Protein AF-A0A242DAW4-F1 (afdb_monomer)

Secondary structure (DSSP, 8-state):
-HHHHHHHSTT---SEEEEEEEEESSSTT-EEEEEEEEETTEEEEEE-SSS---EEEE-SEEEEEEETTEEEEEEE-SS-EEEEEEETS-HHHHHHHHHHHTT-

Mean predicted aligned error: 7.81 Å

Radius of gyration: 12.68 Å; Cα contacts (8 Å, |Δi|>4): 214; chains: 1; bounding box: 29×30×36 Å

Nearest PDB st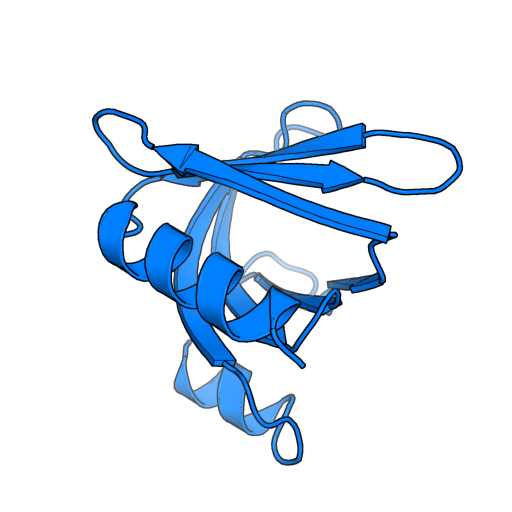ructures (foldseek):
  2da0-assembly1_A  TM=6.770E-01  e=6.279E-03  Homo sapiens
  5c79-assembly2_B  TM=6.053E-01  e=7.782E-03  Mus musculus
  5c6r-assembly1_A  TM=6.008E-01  e=2.044E-02  Mus musculus
  5wg3-assembly1_A  TM=5.451E-01  e=9.645E-03  Homo sapiens
  5wg4-assembly1_A  TM=5.292E-01  e=1.018E-02  Homo sapiens

Solvent-accessible surface area (backbone atoms only — not comparable to full-atom values): 5777 Å² total; per-residue (Å²): 109,66,69,57,51,48,66,72,45,74,87,62,78,55,63,38,71,52,65,26,38,39,43,44,79,84,63,72,90,52,68,42,60,24,37,37,34,35,40,54,43,33,42,39,38,45,44,77,56,101,61,81,57,75,45,76,44,79,31,80,42,66,48,74,44,73,48,98,62,9,26,36,36,40,38,32,48,98,90,49,75,51,58,42,40,28,39,76,29,62,32,68,61,52,46,54,30,45,60,58,22,76,73,112

Structure (mmCIF, N/CA/C/O backbone):
data_AF-A0A242DAW4-F1
#
_entry.id   AF-A0A242DAW4-F1
#
loop_
_atom_site.group_PDB
_atom_site.id
_atom_site.type_symbol
_atom_site.label_atom_id
_atom_site.label_alt_id
_atom_site.label_comp_id
_atom_site.label_asym_id
_atom_site.label_entity_id
_atom_site.label_seq_id
_atom_site.pdbx_PDB_ins_code
_atom_site.Cartn_x
_atom_site.Cartn_y
_atom_site.Cartn_z
_atom_site.occupancy
_atom_site.B_iso_or_equiv
_atom_site.auth_seq_id
_atom_site.auth_comp_id
_atom_site.auth_asym_id
_atom_site.auth_atom_id
_atom_site.pdbx_PDB_model_num
ATOM 1 N N . MET A 1 1 ? 4.229 15.302 -9.591 1.00 64.25 1 MET A N 1
ATOM 2 C CA . MET A 1 1 ? 3.340 14.139 -9.354 1.00 64.25 1 MET A CA 1
ATOM 3 C C . MET A 1 1 ? 2.843 14.114 -7.917 1.00 64.25 1 MET A C 1
ATOM 5 O O . MET A 1 1 ? 1.639 14.176 -7.730 1.00 64.25 1 MET A O 1
ATOM 9 N N . PHE A 1 2 ? 3.740 14.117 -6.928 1.00 65.06 2 PHE A N 1
ATOM 10 C CA . PHE A 1 2 ? 3.368 14.194 -5.511 1.00 65.06 2 PHE A CA 1
ATOM 11 C C . PHE A 1 2 ? 2.507 15.424 -5.168 1.00 65.06 2 PHE A C 1
ATOM 13 O O . PHE A 1 2 ? 1.453 15.272 -4.572 1.00 65.06 2 PHE A O 1
ATOM 20 N N . ASN A 1 3 ? 2.843 16.615 -5.679 1.00 68.50 3 ASN A N 1
ATOM 21 C CA . ASN A 1 3 ? 2.000 17.807 -5.476 1.00 68.50 3 ASN A CA 1
ATOM 22 C C . ASN A 1 3 ? 0.565 17.630 -6.005 1.00 68.50 3 ASN A C 1
ATOM 24 O O . ASN A 1 3 ? -0.378 18.053 -5.350 1.00 68.50 3 ASN A O 1
ATOM 28 N N . ARG A 1 4 ? 0.379 16.938 -7.143 1.00 71.38 4 ARG A N 1
ATOM 29 C CA . ARG A 1 4 ? -0.968 16.607 -7.650 1.00 71.38 4 ARG A CA 1
ATOM 30 C C . ARG A 1 4 ? -1.683 15.592 -6.755 1.00 71.38 4 ARG A C 1
ATOM 32 O O . ARG A 1 4 ? -2.894 15.677 -6.614 1.00 71.38 4 ARG A O 1
ATOM 39 N N . PHE A 1 5 ? -0.954 14.650 -6.155 1.00 68.81 5 PHE A N 1
ATOM 40 C CA . PHE A 1 5 ? -1.503 13.694 -5.190 1.00 68.81 5 PHE A CA 1
ATOM 41 C C . PHE A 1 5 ? -2.025 14.408 -3.935 1.00 68.81 5 PHE A C 1
ATOM 43 O O . PHE A 1 5 ? -3.179 14.214 -3.565 1.00 68.81 5 PHE A O 1
ATOM 50 N N . VAL A 1 6 ? -1.231 15.314 -3.358 1.00 69.50 6 VAL A N 1
ATOM 51 C CA . VAL A 1 6 ? -1.642 16.126 -2.199 1.00 69.50 6 VAL A CA 1
ATOM 52 C C . VAL A 1 6 ? -2.830 17.034 -2.544 1.00 69.50 6 VAL A C 1
ATOM 54 O O . VAL A 1 6 ? -3.785 17.101 -1.780 1.00 69.50 6 VAL A O 1
ATOM 57 N N . GLN A 1 7 ? -2.833 17.662 -3.725 1.00 73.25 7 GLN A N 1
ATOM 58 C CA . GLN A 1 7 ? -3.964 18.473 -4.207 1.00 73.25 7 GLN A CA 1
ATOM 59 C C . GLN A 1 7 ? -5.243 17.663 -4.452 1.00 73.25 7 GLN A C 1
ATOM 61 O O . GLN A 1 7 ? -6.335 18.203 -4.324 1.00 73.25 7 GLN A O 1
ATOM 66 N N . THR A 1 8 ? -5.120 16.385 -4.820 1.00 71.56 8 THR A N 1
ATOM 67 C CA . THR A 1 8 ? -6.273 15.496 -5.032 1.00 71.56 8 THR A CA 1
ATOM 68 C C . THR A 1 8 ? -6.909 15.089 -3.703 1.00 71.56 8 THR A C 1
ATOM 70 O O . THR A 1 8 ? -8.126 14.955 -3.615 1.00 71.56 8 THR A O 1
ATOM 73 N N . PHE A 1 9 ? -6.099 14.923 -2.656 1.00 69.38 9 PHE A N 1
ATOM 74 C CA .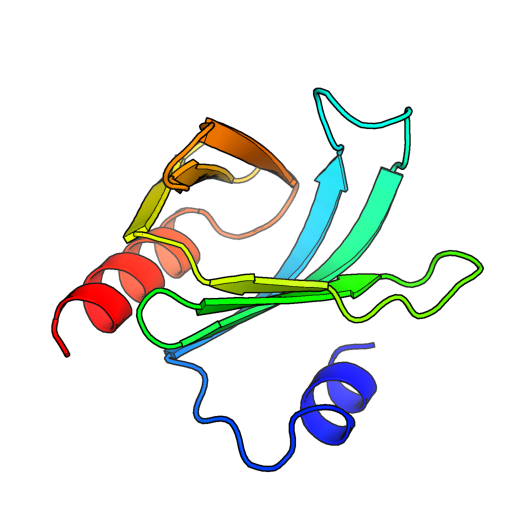 PHE A 1 9 ? -6.550 14.490 -1.335 1.00 69.38 9 PHE A CA 1
ATOM 75 C C . PHE A 1 9 ? -6.247 15.543 -0.255 1.00 69.38 9 PHE A C 1
ATOM 77 O O . PHE A 1 9 ? -5.606 15.229 0.750 1.00 69.38 9 PHE A O 1
ATOM 84 N N . PRO A 1 10 ? -6.724 16.794 -0.410 1.00 66.69 10 PRO A N 1
ATOM 85 C CA . PRO A 1 10 ? -6.253 17.931 0.383 1.00 66.69 10 PRO A CA 1
ATOM 86 C C . PRO A 1 10 ? -6.677 17.869 1.857 1.00 66.69 10 PRO A C 1
ATOM 88 O O . PRO A 1 10 ? -6.100 18.559 2.688 1.00 66.69 10 PRO A O 1
ATOM 91 N N . LYS A 1 11 ? -7.686 17.052 2.189 1.00 73.19 11 LYS A N 1
ATOM 92 C CA . LYS A 1 11 ? -8.216 16.873 3.553 1.00 73.19 11 LYS A CA 1
ATOM 93 C C . LYS A 1 11 ? -7.785 15.558 4.214 1.00 73.19 11 LYS A C 1
ATOM 95 O O . LYS A 1 11 ? -8.279 15.230 5.288 1.00 73.19 11 LYS A O 1
ATOM 100 N N . THR A 1 12 ? -6.918 14.774 3.569 1.00 70.25 12 THR A N 1
ATOM 101 C CA . THR A 1 12 ? -6.518 13.460 4.094 1.00 70.25 12 THR A CA 1
ATOM 102 C C . THR A 1 12 ? -5.222 13.575 4.882 1.00 70.25 12 THR A C 1
ATOM 104 O O . THR A 1 12 ? -4.178 13.915 4.330 1.00 70.25 12 THR A O 1
ATOM 107 N N . ASN A 1 13 ? -5.270 13.228 6.169 1.00 73.88 13 ASN A N 1
ATOM 108 C CA . ASN A 1 13 ? -4.067 13.060 6.978 1.00 73.88 13 ASN A CA 1
ATOM 109 C C . ASN A 1 13 ? -3.458 11.688 6.689 1.00 73.88 13 ASN A C 1
ATOM 111 O O . ASN A 1 13 ? -3.860 10.665 7.253 1.00 73.88 13 ASN A O 1
ATOM 115 N N . PHE A 1 14 ? -2.497 11.670 5.772 1.00 73.44 14 PHE A N 1
ATOM 116 C CA . PHE A 1 14 ? -1.708 10.480 5.497 1.00 73.44 14 PHE A CA 1
ATOM 117 C C . PHE A 1 14 ? -0.746 10.217 6.652 1.00 73.44 14 PHE A C 1
ATOM 119 O O . PHE A 1 14 ? 0.010 11.099 7.051 1.00 73.44 14 PHE A O 1
ATOM 126 N N . SER A 1 15 ? -0.728 8.981 7.148 1.00 71.00 15 SER A N 1
ATOM 127 C CA . SER A 1 15 ? 0.358 8.505 8.007 1.00 71.00 15 SER A CA 1
ATOM 128 C C . SER A 1 15 ? 1.674 8.467 7.230 1.00 71.00 15 SER A C 1
ATOM 130 O O . SER A 1 15 ? 2.739 8.660 7.802 1.00 71.00 15 SER A O 1
ATOM 132 N N . PHE A 1 16 ? 1.598 8.237 5.915 1.00 74.69 16 PHE A N 1
ATOM 133 C CA . PHE A 1 16 ? 2.742 8.269 5.013 1.00 74.69 16 PHE A CA 1
ATOM 134 C C . PHE A 1 16 ? 2.285 8.383 3.563 1.00 74.69 16 PHE A C 1
ATOM 136 O O . PHE A 1 16 ? 1.268 7.798 3.185 1.00 74.69 16 PHE A O 1
ATOM 143 N N . ALA A 1 17 ? 3.054 9.091 2.740 1.00 73.62 17 ALA A N 1
ATOM 144 C CA . ALA A 1 17 ? 2.840 9.150 1.303 1.00 73.62 17 ALA A CA 1
ATOM 145 C C . ALA A 1 17 ? 4.179 9.068 0.562 1.00 73.62 17 ALA A C 1
ATOM 147 O O . ALA A 1 17 ? 5.176 9.638 0.999 1.00 73.62 17 ALA A O 1
ATOM 148 N N . PHE A 1 18 ? 4.210 8.345 -0.554 1.00 71.00 18 PHE A N 1
ATOM 149 C CA . PHE A 1 18 ? 5.435 8.069 -1.307 1.00 71.00 18 PHE A CA 1
ATOM 150 C C . PHE A 1 18 ? 5.140 7.830 -2.787 1.00 71.00 18 PHE A C 1
ATOM 152 O O . PHE A 1 18 ? 3.997 7.629 -3.192 1.00 71.00 18 PHE A O 1
ATOM 159 N N . ILE A 1 19 ? 6.182 7.836 -3.615 1.00 69.75 19 ILE A N 1
ATOM 160 C CA . ILE A 1 19 ? 6.095 7.450 -5.026 1.00 69.75 19 ILE A CA 1
ATOM 161 C C . ILE A 1 19 ? 6.708 6.058 -5.173 1.00 69.75 19 ILE A C 1
ATOM 163 O O . ILE A 1 19 ? 7.814 5.819 -4.701 1.00 69.75 19 ILE A O 1
ATOM 167 N N . GLY A 1 20 ? 5.998 5.145 -5.830 1.00 68.12 20 GLY A N 1
ATOM 168 C CA . GLY A 1 20 ? 6.481 3.801 -6.127 1.00 68.12 20 GLY A CA 1
ATOM 169 C C . GLY A 1 20 ? 6.175 3.396 -7.563 1.00 68.12 20 GLY A C 1
ATOM 170 O O . GLY A 1 20 ? 5.238 3.897 -8.190 1.00 68.12 20 GLY A O 1
ATOM 171 N N . PHE A 1 21 ? 6.959 2.463 -8.095 1.00 68.00 21 PHE A N 1
ATOM 172 C CA . PHE A 1 21 ? 6.651 1.848 -9.382 1.00 68.00 21 PHE A CA 1
ATOM 173 C C . PHE A 1 21 ? 5.644 0.711 -9.168 1.00 68.00 21 PHE A C 1
ATOM 175 O O . PHE A 1 21 ? 5.963 -0.265 -8.490 1.00 68.00 21 PHE A O 1
ATOM 182 N N . HIS A 1 22 ? 4.422 0.863 -9.691 1.00 67.94 22 HIS A N 1
ATOM 183 C CA . HIS A 1 22 ? 3.350 -0.130 -9.569 1.00 67.94 22 HIS A CA 1
ATOM 184 C C . HIS A 1 22 ? 3.528 -1.206 -10.641 1.00 67.94 22 HIS A C 1
ATOM 186 O O . HIS A 1 22 ? 3.599 -0.869 -11.820 1.00 67.94 22 HIS A O 1
ATOM 192 N N . LYS A 1 23 ? 3.526 -2.485 -10.250 1.00 62.03 23 LYS A N 1
ATOM 193 C CA . LYS A 1 23 ? 3.289 -3.618 -11.160 1.00 62.03 23 LYS A CA 1
ATOM 194 C C . LYS A 1 23 ? 2.192 -4.519 -10.592 1.00 62.03 23 LYS A C 1
ATOM 196 O O . LYS A 1 23 ? 2.443 -5.248 -9.629 1.00 62.03 23 LYS A O 1
ATOM 201 N N . TYR A 1 24 ? 0.987 -4.446 -11.163 1.00 57.03 24 TYR A N 1
ATOM 2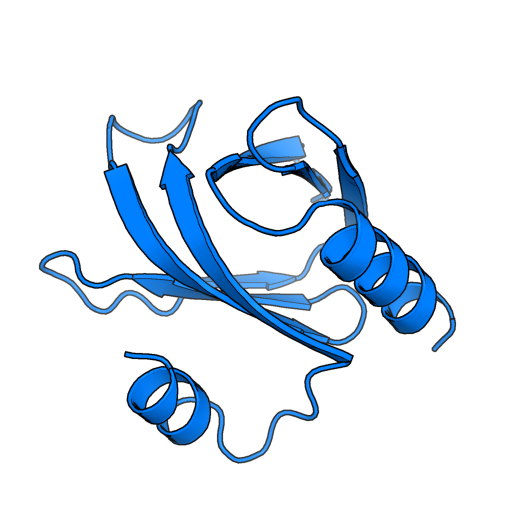02 C CA . TYR A 1 24 ? -0.119 -5.333 -10.794 1.00 57.03 24 TYR A CA 1
ATOM 203 C C . TYR A 1 24 ? 0.223 -6.753 -11.246 1.00 57.03 24 TYR A C 1
ATOM 205 O O . TYR A 1 24 ? 0.521 -6.980 -12.419 1.00 57.03 24 TYR A O 1
ATOM 213 N N . VAL A 1 25 ? 0.212 -7.709 -10.314 1.00 51.66 25 VAL A N 1
ATOM 214 C CA . VAL A 1 25 ? 0.539 -9.112 -10.625 1.00 51.66 25 VAL A CA 1
ATOM 215 C C . VAL A 1 25 ? -0.665 -9.842 -11.241 1.00 51.66 25 VAL A C 1
ATOM 217 O O . VAL A 1 25 ? -0.460 -10.716 -12.075 1.00 51.66 25 VAL A O 1
ATOM 220 N N . SER A 1 26 ? -1.903 -9.461 -10.896 1.00 45.53 26 SER A N 1
ATOM 221 C CA . SER A 1 26 ? -3.136 -10.117 -11.374 1.00 45.53 26 SER A CA 1
ATOM 222 C C . SER A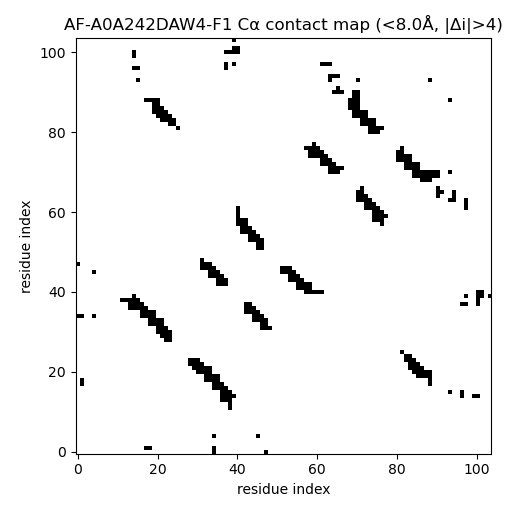 1 26 ? -3.903 -9.328 -12.445 1.00 45.53 26 SER A C 1
ATOM 224 O O . SER A 1 26 ? -4.450 -9.915 -13.375 1.00 45.53 26 SER A O 1
ATOM 226 N N . LEU A 1 27 ? -3.927 -7.995 -12.363 1.00 43.66 27 LEU A N 1
ATOM 227 C CA . LEU A 1 27 ? -4.742 -7.147 -13.237 1.00 43.66 27 LEU A CA 1
ATOM 228 C C . LEU A 1 27 ? -3.877 -6.472 -14.311 1.00 43.66 27 LEU A C 1
ATOM 230 O O . LEU A 1 27 ? -3.276 -5.426 -14.097 1.00 43.66 27 LEU A O 1
ATOM 234 N N . LYS A 1 28 ? -3.838 -7.103 -15.492 1.00 48.31 28 LYS A N 1
ATOM 235 C CA . LYS A 1 28 ? -3.476 -6.508 -16.793 1.00 48.31 28 LYS A CA 1
ATOM 236 C C . LYS A 1 28 ? -2.200 -5.655 -16.816 1.00 48.31 28 LYS A C 1
ATOM 238 O O . LYS A 1 28 ? -2.353 -4.452 -16.894 1.00 48.31 28 LYS A O 1
ATOM 243 N N . LYS A 1 29 ? -0.986 -6.237 -16.848 1.00 50.16 29 LYS A N 1
ATOM 244 C CA . LYS A 1 29 ? 0.304 -5.647 -17.338 1.00 50.16 29 LYS A CA 1
ATOM 245 C C . LYS A 1 29 ? 0.456 -4.098 -17.279 1.00 50.16 29 LYS A C 1
ATOM 247 O O . LYS A 1 29 ? 1.035 -3.495 -18.179 1.00 50.16 29 LYS A O 1
ATOM 252 N N . GLN A 1 30 ? -0.083 -3.440 -16.257 1.00 53.50 30 GLN A N 1
ATOM 253 C CA . GLN A 1 30 ? -0.150 -1.989 -16.153 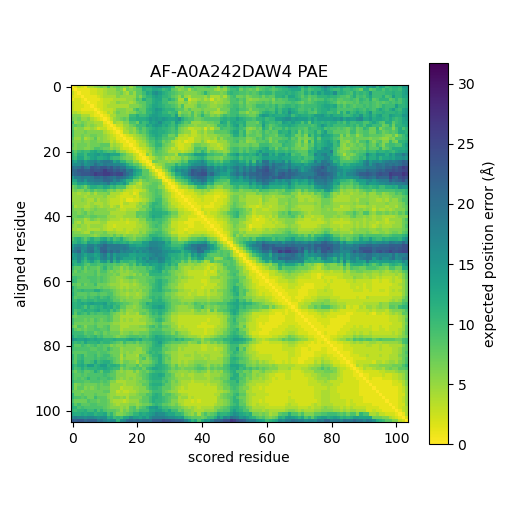1.00 53.50 30 GLN A CA 1
ATOM 254 C C . GLN A 1 30 ? 0.957 -1.612 -15.192 1.00 53.50 30 GLN A C 1
ATOM 256 O O . GLN A 1 30 ? 0.852 -1.778 -13.976 1.00 53.50 30 GLN A O 1
ATOM 261 N N . GLU A 1 31 ? 2.068 -1.213 -15.797 1.00 60.28 31 GLU A N 1
ATOM 262 C CA . GLU A 1 31 ? 3.254 -0.738 -15.112 1.00 60.28 31 GLU A CA 1
ATOM 263 C C . GLU A 1 31 ? 3.290 0.786 -15.188 1.00 60.28 31 GLU A C 1
ATOM 265 O O . GLU A 1 31 ? 3.058 1.381 -16.245 1.00 60.28 31 GLU A O 1
ATOM 270 N N . GLY A 1 32 ? 3.557 1.440 -14.060 1.00 68.38 32 GLY A N 1
ATOM 271 C CA . GLY A 1 32 ? 3.618 2.893 -14.044 1.00 68.38 32 GLY A CA 1
ATOM 272 C C . GLY A 1 32 ? 3.976 3.494 -12.696 1.00 68.38 32 GLY A C 1
ATOM 273 O O . GLY A 1 32 ? 3.665 2.955 -11.630 1.00 68.38 32 GLY A O 1
ATOM 274 N N . LEU A 1 33 ? 4.609 4.665 -12.758 1.00 73.06 33 LEU A N 1
ATOM 275 C CA . LEU A 1 33 ? 4.873 5.491 -11.588 1.00 73.06 33 LEU A CA 1
ATOM 276 C C . LEU A 1 33 ? 3.536 5.867 -10.934 1.00 73.06 33 LEU A C 1
ATOM 278 O O . LEU A 1 33 ? 2.664 6.452 -11.585 1.00 73.06 33 LEU A O 1
ATOM 282 N N . THR A 1 34 ? 3.385 5.518 -9.658 1.00 76.12 34 THR A N 1
ATOM 283 C CA . THR A 1 34 ? 2.164 5.720 -8.871 1.00 76.12 34 THR A CA 1
ATOM 284 C C . THR A 1 34 ? 2.528 6.376 -7.541 1.00 76.12 34 THR A C 1
ATOM 286 O O . THR A 1 34 ? 3.469 5.960 -6.871 1.00 76.12 34 THR A O 1
ATOM 289 N N . ALA A 1 35 ? 1.823 7.444 -7.180 1.00 79.00 35 ALA A N 1
ATOM 290 C CA . ALA A 1 35 ? 1.910 8.051 -5.862 1.00 79.00 35 ALA A CA 1
ATOM 291 C C . ALA A 1 35 ? 0.913 7.344 -4.950 1.00 79.00 35 ALA A C 1
ATOM 293 O O . ALA A 1 35 ? -0.233 7.141 -5.350 1.00 79.00 35 ALA A O 1
ATOM 294 N N . TYR A 1 36 ? 1.352 6.977 -3.756 1.00 79.56 36 TYR A N 1
ATOM 295 C CA . TYR A 1 36 ? 0.539 6.305 -2.761 1.00 79.56 36 TYR A CA 1
ATOM 296 C C . TYR A 1 36 ? 0.456 7.126 -1.490 1.00 79.56 36 TYR A C 1
ATOM 298 O O . TYR A 1 36 ? 1.411 7.814 -1.132 1.00 79.56 36 TYR A O 1
ATOM 306 N N . GLY A 1 37 ? -0.655 6.982 -0.781 1.00 82.62 37 GLY A N 1
ATOM 307 C CA . GLY A 1 37 ? -0.823 7.452 0.586 1.00 82.62 37 GLY A CA 1
ATOM 308 C C . GLY A 1 37 ? -1.501 6.383 1.425 1.00 82.62 37 GLY A C 1
ATOM 309 O O . GLY A 1 37 ? -2.399 5.696 0.945 1.00 82.62 37 GLY A O 1
ATOM 310 N N . ILE A 1 38 ? -1.060 6.235 2.668 1.00 82.12 38 ILE A N 1
ATOM 311 C CA . ILE A 1 38 ? -1.630 5.304 3.643 1.00 82.12 38 ILE A CA 1
ATOM 312 C C . ILE A 1 38 ? -2.281 6.131 4.751 1.00 82.12 38 ILE A C 1
ATOM 314 O O . ILE A 1 38 ? -1.659 7.054 5.282 1.00 82.12 38 ILE A O 1
ATOM 318 N N . SER A 1 39 ? -3.523 5.804 5.101 1.00 81.81 39 SER A N 1
ATOM 319 C CA . SER A 1 39 ? -4.230 6.381 6.249 1.00 81.81 39 SER A CA 1
ATOM 320 C C . SER A 1 39 ? -5.081 5.294 6.907 1.00 81.81 39 SER A C 1
ATOM 322 O O . SER A 1 39 ? -6.070 4.846 6.327 1.00 81.81 39 SER A O 1
ATOM 324 N N . GLY A 1 40 ? -4.655 4.807 8.077 1.00 81.12 40 GLY A N 1
ATOM 325 C CA . GLY A 1 40 ? -5.237 3.605 8.686 1.00 81.12 40 GLY A CA 1
ATOM 326 C C . GLY A 1 40 ? -5.189 2.416 7.718 1.00 81.12 40 GLY A C 1
ATOM 327 O O . GLY A 1 40 ? -4.144 2.137 7.128 1.00 81.12 40 GLY A O 1
ATOM 328 N N . ASN A 1 41 ? -6.342 1.787 7.483 1.00 80.69 41 ASN A N 1
ATOM 329 C CA . ASN A 1 41 ? -6.483 0.670 6.541 1.00 80.69 41 ASN A CA 1
ATOM 330 C C . ASN A 1 41 ? -6.861 1.107 5.112 1.00 80.69 41 ASN A C 1
ATOM 332 O O . ASN A 1 41 ? -7.280 0.288 4.291 1.00 80.69 41 ASN A O 1
ATOM 336 N N . MET A 1 42 ? -6.734 2.398 4.797 1.00 82.56 42 MET A N 1
ATOM 337 C CA . MET A 1 42 ? -6.985 2.925 3.460 1.00 82.56 42 MET A CA 1
ATOM 338 C C . MET A 1 42 ? -5.675 3.136 2.702 1.00 82.56 42 MET A C 1
ATOM 340 O O . MET A 1 42 ? -4.779 3.845 3.172 1.00 82.56 42 MET A O 1
ATOM 344 N N . LEU A 1 43 ? -5.596 2.579 1.491 1.00 82.06 43 LEU A N 1
ATOM 345 C CA . LEU A 1 43 ? -4.541 2.879 0.525 1.00 82.06 43 LEU A CA 1
ATOM 346 C C . LEU A 1 43 ? -5.100 3.755 -0.598 1.00 82.06 43 LEU A C 1
ATOM 348 O O . LEU A 1 43 ? -5.999 3.360 -1.339 1.00 82.06 43 LEU A O 1
ATOM 352 N N . TYR A 1 44 ? -4.511 4.932 -0.747 1.00 81.81 44 TYR A N 1
ATOM 353 C CA . TYR A 1 44 ? -4.788 5.895 -1.802 1.00 81.81 44 TYR A CA 1
ATOM 354 C C . TYR A 1 44 ? -3.728 5.737 -2.884 1.00 81.81 44 TYR A C 1
ATOM 356 O O . TYR A 1 44 ? -2.544 5.712 -2.557 1.00 81.81 44 TYR A O 1
ATOM 364 N N . ALA A 1 45 ? -4.118 5.654 -4.155 1.00 78.88 45 ALA A N 1
ATOM 365 C CA . ALA A 1 45 ? -3.180 5.532 -5.268 1.00 78.88 45 ALA A CA 1
ATOM 366 C C . ALA A 1 45 ? -3.538 6.468 -6.434 1.00 78.88 45 ALA A C 1
ATOM 368 O O . ALA A 1 45 ? -4.690 6.539 -6.863 1.00 78.88 45 ALA A O 1
ATOM 369 N N . LEU A 1 46 ? -2.526 7.148 -6.979 1.00 76.31 46 LEU A N 1
ATOM 370 C CA . LEU A 1 46 ? -2.625 8.015 -8.155 1.00 76.31 46 LEU A CA 1
ATOM 371 C C . LEU A 1 46 ? -1.531 7.671 -9.171 1.00 76.31 46 LEU A C 1
ATOM 373 O O . LEU A 1 46 ? -0.350 7.915 -8.921 1.00 76.31 46 LEU A O 1
ATOM 377 N N . SER A 1 47 ? -1.918 7.142 -10.332 1.00 72.88 47 SER A N 1
ATOM 378 C CA . SER A 1 47 ? -0.994 6.779 -11.417 1.00 72.88 47 SER A CA 1
ATOM 379 C C . SER A 1 47 ? -0.964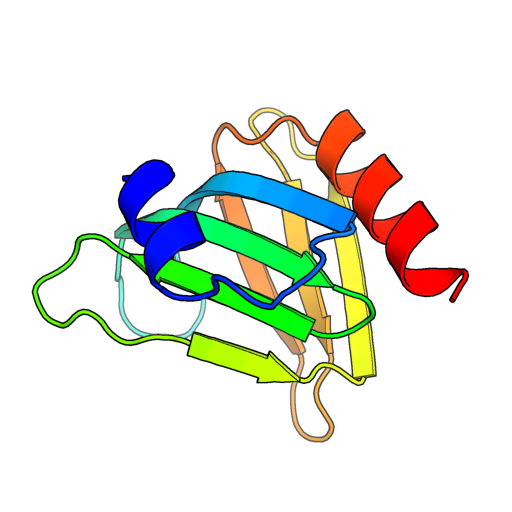 7.823 -12.540 1.00 72.88 47 SER A C 1
ATOM 381 O O . SER A 1 47 ? -1.915 8.581 -12.726 1.00 72.88 47 SER A O 1
ATOM 383 N N . LYS A 1 48 ? 0.141 7.866 -13.303 1.00 65.75 48 LYS A N 1
ATOM 384 C CA . LYS A 1 48 ? 0.330 8.768 -14.458 1.00 65.75 48 LYS A CA 1
ATOM 385 C C . LYS A 1 48 ? -0.293 8.238 -15.768 1.00 65.75 48 LYS A C 1
ATOM 387 O O . LYS A 1 48 ? -0.392 9.003 -16.724 1.00 65.75 48 LYS A O 1
ATOM 392 N N . GLN A 1 49 ? -0.673 6.958 -15.861 1.00 58.88 49 GLN A N 1
ATOM 393 C CA . GLN A 1 49 ? -1.212 6.391 -17.111 1.00 58.88 49 GLN A CA 1
ATOM 394 C C . GLN A 1 49 ? -2.596 6.967 -17.482 1.00 58.88 49 GLN A C 1
ATOM 396 O O . GLN A 1 49 ? -3.315 7.450 -16.616 1.00 58.88 49 GLN A O 1
ATOM 401 N N . LYS A 1 50 ? -2.938 6.913 -18.785 1.00 46.78 50 LYS A N 1
ATOM 402 C CA . LYS A 1 50 ? -3.988 7.647 -19.549 1.00 46.78 50 LYS A CA 1
ATOM 403 C C . LYS A 1 50 ? -5.428 7.714 -19.001 1.00 46.78 50 LYS A C 1
ATOM 405 O O . LYS A 1 50 ? -6.279 8.330 -19.628 1.00 46.78 50 LYS A O 1
ATOM 410 N N . SER A 1 51 ? -5.714 7.174 -17.832 1.00 44.00 51 SER A N 1
ATOM 411 C CA . SER A 1 51 ? -6.900 7.534 -17.068 1.00 44.00 51 SER A CA 1
ATOM 412 C C . SER A 1 51 ? -6.446 7.744 -15.635 1.00 44.00 51 SER A C 1
ATOM 414 O O . SER A 1 51 ? -6.007 6.784 -15.002 1.00 44.00 51 SER A O 1
ATOM 416 N N . TYR A 1 52 ? -6.537 8.980 -15.144 1.00 44.88 52 TYR A N 1
ATOM 417 C CA . TYR A 1 52 ? -6.374 9.332 -13.735 1.00 44.88 52 TYR A CA 1
ATOM 418 C C . TYR A 1 52 ? -7.453 8.608 -12.914 1.00 44.88 52 TYR A C 1
ATOM 420 O O . TYR A 1 52 ? -8.458 9.192 -12.529 1.00 44.88 52 TYR A O 1
ATOM 428 N N . LYS A 1 53 ? -7.303 7.297 -12.720 1.00 50.72 53 LYS A N 1
ATOM 429 C CA . LYS A 1 53 ? -8.188 6.502 -11.881 1.00 50.72 53 LYS A CA 1
ATOM 430 C C . LYS A 1 53 ? -7.633 6.569 -10.474 1.00 50.72 53 LYS A C 1
ATOM 432 O O . LYS A 1 53 ? -6.606 5.969 -10.160 1.00 50.72 53 LYS A O 1
ATOM 437 N N . TYR A 1 54 ? -8.300 7.385 -9.672 1.00 56.09 54 TYR A N 1
ATOM 438 C CA . TYR A 1 54 ? -8.155 7.404 -8.230 1.00 56.09 54 TYR A CA 1
ATOM 439 C C . TYR A 1 54 ? -8.605 6.042 -7.723 1.00 56.09 54 TYR A C 1
ATOM 441 O O . TYR A 1 54 ? -9.788 5.718 -7.793 1.00 56.09 54 TYR A O 1
ATOM 449 N N . ASN A 1 55 ? -7.662 5.227 -7.267 1.00 65.06 55 ASN A N 1
ATOM 450 C CA . ASN A 1 55 ? -8.017 3.967 -6.641 1.00 65.06 55 ASN A CA 1
ATOM 451 C C . ASN A 1 55 ? -7.911 4.156 -5.132 1.00 65.06 55 ASN A C 1
ATOM 453 O O . ASN A 1 55 ? -6.829 4.425 -4.603 1.00 65.06 55 ASN A O 1
ATOM 457 N N . LEU A 1 56 ? -9.065 4.066 -4.481 1.00 67.69 56 LEU A N 1
ATOM 458 C CA . LEU A 1 56 ? -9.203 4.042 -3.039 1.00 67.69 56 LEU A CA 1
ATOM 459 C C . LEU A 1 56 ? -9.463 2.598 -2.632 1.00 67.69 56 LEU A C 1
ATOM 461 O O . LEU A 1 56 ? -10.493 2.031 -2.987 1.00 67.69 56 LEU A O 1
ATOM 465 N N . TYR A 1 57 ? -8.526 2.006 -1.905 1.00 74.25 57 TYR A N 1
ATOM 466 C CA . TYR A 1 57 ? -8.671 0.647 -1.409 1.00 74.25 57 TYR A CA 1
ATOM 467 C C . TYR A 1 57 ? -8.934 0.696 0.089 1.00 74.25 57 TYR A C 1
ATOM 469 O O . TYR A 1 57 ? -8.017 0.958 0.870 1.00 74.25 57 TYR A O 1
ATOM 477 N N . GLN A 1 58 ? -10.182 0.449 0.488 1.00 81.94 58 GLN A N 1
ATOM 478 C CA . GLN A 1 58 ? -10.510 0.172 1.882 1.00 81.94 58 GLN A CA 1
ATOM 479 C C . GLN A 1 58 ? -10.198 -1.295 2.156 1.00 81.94 58 GLN A C 1
ATOM 481 O O . GLN A 1 58 ? -10.902 -2.188 1.694 1.00 81.94 58 GLN A O 1
ATOM 486 N N . CYS A 1 59 ? -9.099 -1.530 2.860 1.00 82.12 59 CYS A N 1
ATOM 487 C CA . CYS A 1 59 ? -8.647 -2.869 3.196 1.00 82.12 59 CYS A CA 1
ATOM 488 C C . CYS A 1 59 ? -9.131 -3.223 4.608 1.00 82.12 59 CYS A C 1
ATOM 490 O O . CYS A 1 59 ? -9.317 -2.345 5.451 1.00 82.12 59 CYS A O 1
ATOM 492 N N . LYS A 1 60 ? -9.288 -4.513 4.895 1.00 86.81 60 LYS A N 1
ATOM 493 C CA . LYS A 1 60 ? -9.357 -5.009 6.276 1.00 86.81 60 LYS A CA 1
ATOM 494 C C . LYS A 1 60 ? -8.015 -4.858 6.969 1.00 86.81 60 LYS A C 1
ATOM 496 O O . LYS A 1 60 ? -7.947 -4.444 8.119 1.00 86.81 60 LYS A O 1
ATOM 501 N N . GLU A 1 61 ? -6.957 -5.178 6.235 1.00 87.00 61 GLU A N 1
ATOM 502 C CA . GLU A 1 61 ? -5.581 -5.112 6.695 1.00 87.00 61 GLU A CA 1
ATOM 503 C C . GLU A 1 61 ? -4.680 -4.712 5.527 1.00 87.00 61 GLU A C 1
ATOM 505 O O . GLU A 1 61 ? -4.887 -5.130 4.382 1.00 87.00 61 GLU A O 1
ATOM 510 N N . ILE A 1 62 ? -3.662 -3.911 5.834 1.00 87.38 62 ILE A N 1
ATOM 511 C CA . ILE A 1 62 ? -2.549 -3.642 4.932 1.00 87.38 62 ILE A CA 1
ATOM 512 C C . ILE A 1 62 ? -1.278 -4.125 5.623 1.00 87.38 62 ILE A C 1
ATOM 514 O O . ILE A 1 62 ? -0.897 -3.598 6.668 1.00 87.38 62 ILE A O 1
ATOM 518 N N . SER A 1 63 ? -0.585 -5.087 5.016 1.00 88.88 63 SER A N 1
ATOM 519 C CA . SER A 1 63 ? 0.701 -5.575 5.515 1.00 88.88 63 SER A CA 1
ATOM 520 C C . SER A 1 63 ? 1.798 -5.429 4.464 1.00 88.88 63 SER A C 1
ATOM 522 O O . SER A 1 63 ? 1.544 -5.332 3.261 1.00 88.88 63 SER A O 1
ATOM 524 N N . GLY A 1 64 ? 3.047 -5.345 4.923 1.00 89.25 64 GLY A N 1
ATOM 525 C CA . GLY A 1 64 ? 4.206 -5.091 4.076 1.00 89.25 64 GLY A CA 1
ATOM 526 C C . GLY A 1 64 ? 5.312 -6.112 4.304 1.00 89.25 64 GLY A C 1
ATOM 527 O O . GLY A 1 64 ? 5.598 -6.499 5.433 1.00 89.25 64 GLY A O 1
ATOM 528 N N . LYS A 1 65 ? 5.983 -6.520 3.226 1.00 91.50 65 LYS A N 1
ATOM 529 C CA . LYS A 1 65 ? 7.191 -7.349 3.270 1.00 91.50 65 LYS A CA 1
ATOM 530 C C . LYS A 1 65 ? 8.293 -6.703 2.447 1.00 91.50 65 LYS A C 1
ATOM 532 O O . LYS A 1 65 ? 8.169 -6.577 1.225 1.00 91.50 65 LYS A O 1
ATOM 537 N N . LYS A 1 66 ? 9.384 -6.317 3.113 1.00 90.38 66 LYS A N 1
ATOM 538 C CA . LYS A 1 66 ? 10.563 -5.726 2.469 1.00 90.38 66 LYS A CA 1
ATOM 539 C C . LYS A 1 66 ? 11.116 -6.653 1.379 1.00 90.38 66 LYS A C 1
ATOM 541 O O . LYS A 1 66 ? 11.108 -7.879 1.511 1.00 90.38 66 LYS A O 1
ATOM 546 N N . LYS A 1 67 ? 11.583 -6.050 0.290 1.00 86.81 67 LYS A N 1
ATOM 547 C CA . LYS A 1 67 ? 12.274 -6.694 -0.831 1.00 86.81 67 LYS A CA 1
ATOM 548 C C . LYS A 1 67 ? 13.604 -5.981 -1.073 1.00 86.81 67 LYS A C 1
ATOM 550 O O . LYS A 1 67 ? 13.802 -4.873 -0.589 1.00 86.81 67 LYS A O 1
ATOM 555 N N . LEU A 1 68 ? 14.500 -6.618 -1.832 1.00 80.38 68 LEU A N 1
ATOM 556 C CA . LEU A 1 68 ? 15.826 -6.065 -2.137 1.00 80.38 68 LEU A CA 1
ATOM 557 C C . LEU A 1 68 ? 15.733 -4.656 -2.752 1.00 80.38 68 LEU A C 1
ATOM 559 O O . LEU A 1 68 ? 16.426 -3.754 -2.309 1.00 80.38 68 LEU A O 1
ATOM 563 N N . ASN A 1 69 ? 14.796 -4.460 -3.689 1.00 79.75 69 ASN A N 1
ATOM 564 C CA . ASN A 1 69 ? 14.599 -3.201 -4.418 1.00 79.75 69 ASN A CA 1
ATOM 565 C C . ASN A 1 69 ? 13.216 -2.581 -4.160 1.00 79.75 69 ASN A C 1
ATOM 567 O O . ASN A 1 69 ? 12.583 -2.069 -5.086 1.00 79.75 69 ASN A O 1
ATOM 571 N N . GLY A 1 70 ? 12.694 -2.686 -2.935 1.00 84.62 70 GLY A N 1
ATOM 572 C CA . GLY A 1 70 ? 11.409 -2.078 -2.595 1.00 84.62 70 GLY A CA 1
ATOM 573 C C . GLY A 1 70 ? 10.648 -2.785 -1.481 1.00 84.62 70 GLY A C 1
ATOM 574 O O . GLY A 1 70 ? 11.221 -3.356 -0.552 1.00 84.62 70 GLY A O 1
ATOM 575 N N . ILE A 1 71 ? 9.324 -2.805 -1.601 1.00 86.69 71 ILE A N 1
ATOM 576 C CA . ILE A 1 71 ? 8.435 -3.512 -0.677 1.00 86.69 71 ILE A CA 1
ATOM 577 C C . ILE A 1 71 ? 7.267 -4.145 -1.438 1.00 86.69 71 ILE A C 1
ATOM 579 O O . ILE A 1 71 ? 6.784 -3.599 -2.428 1.00 86.69 71 ILE A O 1
ATOM 583 N N . ARG A 1 72 ? 6.811 -5.319 -0.998 1.00 87.81 72 ARG A N 1
ATOM 584 C CA . ARG A 1 72 ? 5.532 -5.892 -1.432 1.00 87.81 72 ARG A CA 1
ATOM 585 C C . ARG A 1 72 ? 4.482 -5.587 -0.371 1.00 87.81 72 ARG A C 1
ATOM 587 O O . ARG A 1 72 ? 4.699 -5.938 0.785 1.00 87.81 72 ARG A O 1
ATOM 594 N N . LEU A 1 73 ? 3.371 -4.980 -0.771 1.00 86.75 73 LEU A N 1
ATOM 595 C CA . LEU A 1 73 ? 2.182 -4.843 0.062 1.00 86.75 73 LEU A CA 1
ATOM 596 C C . LEU A 1 73 ? 1.207 -5.976 -0.228 1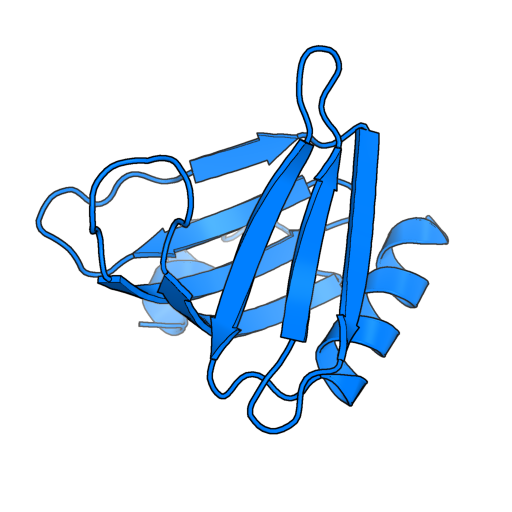.00 86.75 73 LEU A C 1
ATOM 598 O O . LEU A 1 73 ? 1.017 -6.336 -1.392 1.00 86.75 73 LEU A O 1
ATOM 602 N N . ALA A 1 74 ? 0.581 -6.490 0.821 1.00 88.06 74 ALA A N 1
ATOM 603 C CA . ALA A 1 74 ? -0.612 -7.312 0.736 1.00 88.06 74 ALA A CA 1
ATOM 604 C C . ALA A 1 74 ? -1.800 -6.477 1.225 1.00 88.06 74 ALA A C 1
ATOM 606 O O . ALA A 1 74 ? -1.779 -5.942 2.334 1.00 88.06 74 ALA A O 1
ATOM 607 N N . LEU A 1 75 ? -2.801 -6.337 0.363 1.00 85.81 75 LEU A N 1
ATOM 608 C CA . LEU A 1 75 ? -4.067 -5.678 0.651 1.00 85.81 75 LEU A CA 1
ATOM 609 C C . LEU A 1 75 ? -5.108 -6.764 0.875 1.00 85.81 75 LEU A C 1
ATOM 611 O O . LEU A 1 75 ? -5.418 -7.512 -0.053 1.00 85.81 75 LEU A O 1
ATOM 615 N N . VAL A 1 76 ? -5.607 -6.876 2.100 1.00 86.62 76 VAL A N 1
ATOM 616 C CA . VAL A 1 76 ? -6.606 -7.883 2.460 1.00 86.62 76 VAL A CA 1
ATOM 617 C C . VAL A 1 76 ? -7.994 -7.270 2.317 1.00 86.62 76 VAL A C 1
ATOM 619 O O . VAL A 1 76 ? -8.313 -6.296 2.999 1.00 86.62 76 VAL A O 1
ATOM 622 N N . PHE A 1 77 ? -8.822 -7.847 1.451 1.00 82.06 77 PHE A N 1
ATOM 623 C CA . PHE A 1 77 ? -10.247 -7.541 1.310 1.00 82.06 77 PHE A CA 1
ATOM 624 C C . PHE A 1 77 ? -11.085 -8.728 1.801 1.00 82.06 77 PHE A C 1
ATOM 626 O O . PHE A 1 77 ? -10.550 -9.793 2.101 1.00 82.06 77 PHE A O 1
ATOM 633 N N . ASP A 1 78 ? -12.407 -8.565 1.882 1.00 80.44 78 ASP A N 1
ATOM 634 C CA . ASP A 1 78 ? -13.325 -9.658 2.234 1.00 80.44 78 ASP A CA 1
ATOM 635 C C . ASP A 1 78 ? -13.198 -10.875 1.314 1.00 80.44 78 ASP A C 1
ATOM 637 O O . ASP A 1 78 ? -13.186 -12.007 1.789 1.00 80.44 78 ASP A O 1
ATOM 641 N N . ALA A 1 79 ? -13.108 -10.631 0.007 1.00 83.81 79 ALA A N 1
ATOM 642 C CA . ALA A 1 79 ? -13.178 -11.674 -1.010 1.00 83.81 79 ALA A CA 1
ATOM 643 C C . ALA A 1 79 ? -11.807 -12.111 -1.546 1.00 83.81 79 ALA A C 1
ATOM 645 O O . ALA A 1 79 ? -11.700 -13.171 -2.157 1.00 83.81 79 ALA A O 1
ATOM 646 N N . GLU A 1 80 ? -10.760 -11.300 -1.363 1.00 83.06 80 GLU A N 1
ATOM 647 C CA . GLU A 1 80 ? -9.459 -11.550 -1.983 1.00 83.06 80 GLU A CA 1
ATOM 648 C C . GLU A 1 80 ? -8.292 -10.857 -1.271 1.00 83.06 80 GLU A C 1
ATOM 650 O O . GLU A 1 80 ? -8.464 -9.918 -0.492 1.00 83.06 80 GLU A O 1
ATOM 655 N N . ILE A 1 81 ? -7.075 -11.304 -1.595 1.00 82.38 81 ILE A N 1
ATOM 656 C CA . ILE A 1 81 ? -5.831 -10.638 -1.206 1.00 82.38 81 ILE A CA 1
ATOM 657 C C . ILE A 1 81 ? -5.124 -10.147 -2.468 1.00 82.38 81 ILE A C 1
ATOM 659 O O . ILE A 1 81 ? -4.643 -10.940 -3.281 1.00 82.38 81 ILE A O 1
ATOM 663 N N . VAL A 1 82 ? -4.989 -8.828 -2.597 1.00 80.31 82 VAL A N 1
ATOM 664 C CA . VAL A 1 82 ? -4.280 -8.201 -3.716 1.00 80.31 82 VAL A CA 1
ATOM 665 C C . VAL A 1 82 ? -2.853 -7.882 -3.300 1.00 80.31 82 VAL A C 1
ATOM 667 O O . VAL A 1 82 ? -2.607 -7.194 -2.313 1.00 80.31 82 VAL A O 1
ATOM 670 N N . ASN A 1 83 ? -1.884 -8.351 -4.084 1.00 80.56 83 ASN A N 1
ATOM 671 C CA . ASN A 1 83 ? -0.472 -8.070 -3.847 1.00 80.56 83 ASN A CA 1
ATOM 672 C C . ASN A 1 83 ? 0.036 -6.971 -4.784 1.00 80.56 83 ASN A C 1
ATOM 674 O O . ASN A 1 83 ? -0.032 -7.112 -6.008 1.00 80.56 83 ASN A O 1
ATOM 678 N N . ILE A 1 84 ? 0.626 -5.922 -4.211 1.00 77.19 84 ILE A N 1
ATOM 679 C CA . ILE A 1 84 ? 1.244 -4.818 -4.951 1.00 77.19 84 ILE A CA 1
ATOM 680 C C . ILE A 1 84 ? 2.748 -4.837 -4.708 1.00 77.19 84 ILE A C 1
ATOM 682 O O . ILE A 1 84 ? 3.206 -4.793 -3.568 1.00 77.19 84 ILE A O 1
ATOM 686 N N . ASN A 1 85 ? 3.538 -4.871 -5.781 1.00 78.31 85 ASN A N 1
ATOM 687 C CA . ASN A 1 85 ? 4.977 -4.642 -5.680 1.00 78.31 85 ASN A CA 1
ATOM 688 C C . ASN A 1 85 ? 5.254 -3.152 -5.877 1.00 78.31 85 ASN A C 1
ATOM 690 O O . ASN A 1 85 ? 4.921 -2.596 -6.921 1.00 78.31 85 ASN A O 1
ATOM 694 N N . LEU A 1 86 ? 5.880 -2.540 -4.878 1.00 76.56 86 LEU A N 1
ATOM 695 C CA . LEU A 1 86 ? 6.317 -1.154 -4.886 1.00 76.56 86 LEU A CA 1
ATOM 696 C C . LEU A 1 86 ? 7.828 -1.131 -5.072 1.00 76.56 86 LEU A C 1
ATOM 698 O O . LEU A 1 86 ? 8.593 -1.143 -4.105 1.00 76.56 86 LEU A O 1
ATOM 702 N N . GLY A 1 87 ? 8.249 -1.151 -6.335 1.00 73.75 87 GLY A N 1
ATOM 703 C CA . GLY A 1 87 ? 9.659 -1.001 -6.677 1.00 73.75 87 GLY A CA 1
ATOM 704 C C . GLY A 1 87 ? 10.172 0.378 -6.264 1.00 73.75 87 GLY A C 1
ATOM 705 O O . GLY A 1 87 ? 9.437 1.364 -6.374 1.00 73.75 87 GLY A O 1
ATOM 706 N N . PHE A 1 88 ? 11.426 0.429 -5.813 1.00 74.75 88 PHE A N 1
ATOM 707 C CA . PHE A 1 88 ? 12.179 1.637 -5.444 1.00 74.75 88 PHE A CA 1
ATOM 708 C C . PHE A 1 88 ? 11.666 2.417 -4.221 1.00 74.75 88 PHE A C 1
ATOM 710 O O . PHE A 1 88 ? 12.302 3.384 -3.815 1.00 74.75 88 PHE A O 1
ATOM 717 N N . ALA A 1 89 ? 10.559 2.000 -3.602 1.00 77.50 89 ALA A N 1
ATOM 718 C CA . ALA A 1 89 ? 10.118 2.565 -2.331 1.00 77.50 89 ALA A CA 1
ATOM 719 C C . ALA A 1 89 ? 11.027 2.088 -1.185 1.00 77.50 89 ALA A C 1
ATOM 721 O O . ALA A 1 89 ? 11.367 0.906 -1.118 1.00 77.50 89 ALA A O 1
ATOM 722 N N . ASP A 1 90 ? 11.382 2.972 -0.250 1.00 83.00 90 ASP A N 1
ATOM 723 C CA . ASP A 1 90 ? 12.125 2.568 0.946 1.00 83.00 90 ASP A CA 1
ATOM 724 C C . ASP A 1 90 ? 11.248 1.667 1.829 1.00 83.00 90 ASP A C 1
ATOM 726 O O . ASP A 1 90 ? 10.321 2.116 2.509 1.00 83.00 90 ASP A O 1
ATOM 730 N N . GLY A 1 91 ? 11.543 0.366 1.813 1.00 83.81 91 GLY A N 1
ATOM 731 C CA . GLY A 1 91 ? 10.767 -0.620 2.551 1.00 83.81 91 GLY A CA 1
ATOM 732 C C . GLY A 1 91 ? 10.792 -0.422 4.068 1.00 83.81 91 GLY A C 1
ATOM 733 O O . GLY A 1 91 ? 9.822 -0.795 4.720 1.00 83.81 91 GLY A O 1
ATOM 734 N N . AS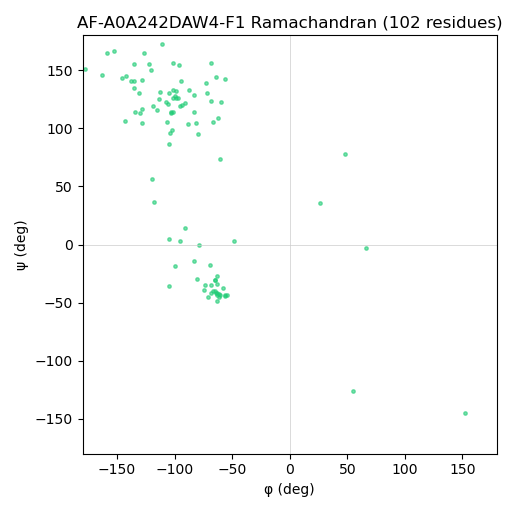N A 1 92 ? 11.840 0.178 4.642 1.00 86.88 92 ASN A N 1
ATOM 735 C CA . ASN A 1 92 ? 11.876 0.457 6.079 1.00 86.88 92 ASN A CA 1
ATOM 736 C C . ASN A 1 92 ? 10.889 1.575 6.438 1.00 86.88 92 ASN A C 1
ATOM 738 O O . ASN A 1 92 ? 10.125 1.430 7.392 1.00 86.88 92 ASN A O 1
ATOM 742 N N . LEU A 1 93 ? 10.862 2.655 5.648 1.00 85.00 93 LEU A N 1
ATOM 743 C CA . LEU A 1 93 ? 9.928 3.767 5.853 1.00 85.00 93 LEU A CA 1
ATOM 744 C C . LEU A 1 93 ? 8.474 3.321 5.676 1.00 85.00 93 LEU A C 1
ATOM 746 O O . LEU A 1 93 ? 7.625 3.640 6.506 1.00 85.00 93 LEU A O 1
ATOM 750 N N . VAL A 1 94 ? 8.192 2.519 4.645 1.00 83.38 94 VAL A N 1
ATOM 751 C CA . VAL A 1 94 ? 6.837 1.998 4.413 1.00 83.38 94 VAL A CA 1
ATOM 752 C C . VAL A 1 94 ? 6.398 1.064 5.549 1.00 83.38 94 VAL A C 1
ATOM 754 O O . VAL A 1 94 ? 5.258 1.147 5.997 1.00 83.38 94 VAL A O 1
ATOM 757 N N . LEU A 1 95 ? 7.280 0.204 6.072 1.00 88.38 95 LEU A N 1
ATOM 758 C CA . LEU A 1 95 ? 6.951 -0.652 7.222 1.00 88.38 95 LEU A CA 1
ATOM 759 C C . LEU A 1 95 ? 6.669 0.156 8.494 1.00 88.38 95 LEU A C 1
ATOM 761 O O . LEU A 1 95 ? 5.720 -0.152 9.217 1.00 88.38 95 LEU A O 1
ATOM 765 N N . ALA A 1 96 ? 7.466 1.193 8.763 1.00 86.56 96 ALA A N 1
ATOM 766 C CA . ALA A 1 96 ? 7.244 2.079 9.902 1.00 86.56 96 ALA A CA 1
ATOM 767 C C . ALA A 1 96 ? 5.884 2.789 9.794 1.00 86.56 96 ALA A C 1
ATOM 769 O O . ALA A 1 96 ? 5.128 2.831 10.766 1.00 86.56 96 ALA A O 1
ATOM 770 N N . ALA A 1 97 ? 5.541 3.254 8.592 1.00 82.94 97 ALA A N 1
ATOM 771 C CA . ALA A 1 97 ? 4.255 3.865 8.294 1.00 82.94 97 ALA A CA 1
ATOM 772 C C . ALA A 1 97 ? 3.068 2.919 8.511 1.00 82.94 97 ALA A C 1
ATOM 774 O O . ALA A 1 97 ? 2.088 3.311 9.140 1.00 82.94 97 ALA A O 1
ATOM 775 N N . LEU A 1 98 ? 3.157 1.670 8.040 1.00 84.62 98 LEU A N 1
ATOM 776 C CA . LEU A 1 98 ? 2.116 0.659 8.261 1.00 84.62 98 LEU A CA 1
ATOM 777 C C . LEU A 1 98 ? 1.908 0.389 9.754 1.00 84.62 98 LEU A C 1
ATOM 779 O O . LEU A 1 98 ? 0.778 0.374 10.237 1.00 84.62 98 LEU A O 1
ATOM 783 N N . LYS A 1 99 ? 3.005 0.263 10.511 1.00 85.38 99 LYS A N 1
ATOM 784 C CA . LYS A 1 99 ? 2.957 0.078 11.967 1.00 85.38 99 LYS A CA 1
ATOM 785 C C . LYS A 1 99 ? 2.335 1.277 12.687 1.00 85.38 99 LYS A C 1
ATOM 787 O O . LYS A 1 99 ? 1.686 1.092 13.710 1.00 85.38 99 LYS A O 1
ATOM 792 N N . GLN A 1 100 ? 2.546 2.496 12.192 1.00 82.62 100 GLN A N 1
ATOM 793 C CA . GLN A 1 100 ? 1.924 3.700 12.746 1.00 82.62 100 GLN A CA 1
ATOM 794 C C . GLN A 1 100 ? 0.437 3.792 12.382 1.00 82.62 100 GLN A C 1
ATOM 796 O O . GLN A 1 100 ? -0.366 4.200 13.217 1.00 82.62 100 GLN A O 1
ATOM 801 N N . ALA A 1 101 ? 0.069 3.410 11.158 1.00 77.50 101 ALA A N 1
ATOM 802 C CA . ALA A 1 101 ? -1.304 3.445 10.669 1.00 77.50 101 ALA A CA 1
ATOM 803 C C . ALA A 1 101 ? -2.217 2.449 11.403 1.00 77.50 101 ALA A C 1
ATOM 805 O O . ALA A 1 101 ? -3.334 2.817 11.741 1.00 77.50 101 ALA A O 1
ATOM 806 N N . GLY A 1 102 ? -1.734 1.238 11.709 1.00 69.44 102 GLY A N 1
ATOM 807 C CA . GLY A 1 102 ? -2.507 0.213 12.427 1.00 69.44 102 GLY A CA 1
ATOM 808 C C . GLY A 1 102 ? -2.615 0.404 13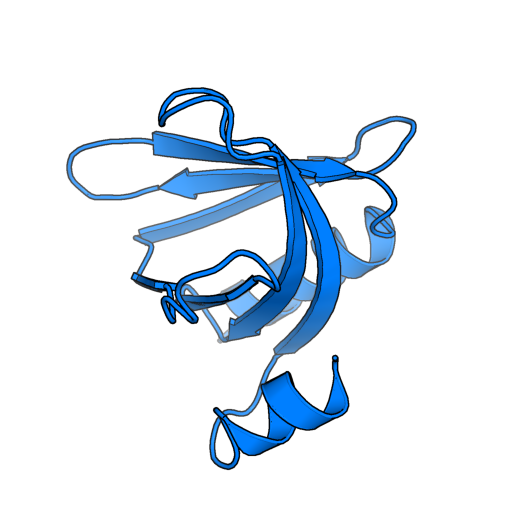.948 1.00 69.44 102 GLY A C 1
ATOM 809 O O . GLY A 1 102 ? -3.213 -0.427 14.620 1.00 69.44 102 GLY A O 1
ATOM 810 N N . LYS A 1 103 ? -2.003 1.455 14.512 1.00 63.34 103 LYS A N 1
ATOM 811 C CA . LYS A 1 103 ? -2.080 1.797 15.947 1.00 63.34 103 LYS A CA 1
ATOM 812 C C . LYS A 1 103 ? -3.159 2.841 16.275 1.00 63.34 103 LYS A C 1
ATOM 814 O O . LYS A 1 103 ? -3.220 3.288 17.419 1.00 63.34 103 LYS A O 1
ATOM 819 N N . LYS A 1 104 ? -3.937 3.271 15.283 1.00 49.19 104 LYS A N 1
ATOM 820 C CA . LYS A 1 104 ? -5.090 4.165 15.438 1.00 49.19 104 LYS A CA 1
ATOM 821 C C . LYS A 1 104 ? -6.375 3.368 15.316 1.00 49.19 104 LYS A C 1
ATOM 823 O O . LYS A 1 104 ? -7.325 3.748 16.026 1.00 49.19 104 LYS A O 1
#

pLDDT: mean 74.13, std 12.0, range [43.66, 91.5]

Foldseek 3Di:
DVVVVCVVCVPDDFLDKDWFWKAFPPPDRDTFIWIWTHAQQWIWIATPPPDRDTDIQRAPAWDWDDDPFFIWIWGHHPVDITIITGGNHDRVVVRVSSVVSNVD

Sequence (104 aa):
MFNRFVQTFPKTNFSFAFIGFHKYVSLKKQEGLTAYGISGNMLYALSKQKSYKYNLYQCKEISGKKKLNGIRLALVFDAEIVNINLGFADGNLVLAALKQAGKK